Protein AF-A0A1H9HC37-F1 (afdb_monomer_lite)

Secondary structure (DSSP, 8-state):
--TT--BPPP---SSPPTTTTTTTTTT-TT--EEEEE--SB--TTTTTTTTTT-TT--EEEE---B--STTTTTTTTTT----SS-EEEE-TT--PPBSTTSB-TTSEEEEHHHHHHHHHHHTTTS--TTT-----

Foldseek 3Di:
DQCPDQEDDADPDQDFDACQQACVCPQNCNHQEDHAANHQAFEANPLHLNCQQNQNHAEYEHAHAHPPHHNRQPQSQHNHDQAQSHEYEYAPNHDFDEDRSGPDDNYHYHHPVVVVVCPVVVCPPDVVCPPDVPPD

pLDDT: mean 86.82, std 17.69, range [40.38, 98.62]

Radius of gyration: 14.33 Å; chains: 1; bounding box: 33×31×40 Å

Organism: NCBI:txid163

Sequence (136 aa):
GCSSLTTAPELPATILADNCYSAMFYNCTSLTKAPDLPALTLTSECYLCMFYNCNKLKYIKCLATDLSASKCTYNWMAYIPIDSDRIFVKSKNATWPRGWDGIPTNWLVISDDVAEGLSSWFNKLWNWDWLWPWNK

Structure (mmCIF, N/CA/C/O backbone):
data_AF-A0A1H9HC37-F1
#
_entry.id   AF-A0A1H9HC37-F1
#
loop_
_atom_site.group_PDB
_atom_site.id
_atom_site.type_symbol
_atom_site.label_atom_id
_atom_site.label_alt_id
_atom_site.label_comp_id
_atom_site.label_asym_id
_atom_site.label_entity_id
_atom_site.label_seq_id
_atom_site.pdbx_PDB_ins_code
_atom_site.Cartn_x
_atom_site.Cartn_y
_atom_site.Cartn_z
_atom_site.occupancy
_atom_site.B_iso_or_equiv
_atom_site.auth_seq_id
_atom_site.auth_comp_id
_atom_site.auth_asym_id
_atom_site.auth_atom_id
_atom_site.pdbx_PDB_model_num
ATOM 1 N N . GLY A 1 1 ? -14.700 6.817 -5.174 1.00 66.00 1 GLY A N 1
ATOM 2 C CA . GLY A 1 1 ? -14.174 5.919 -4.136 1.00 66.00 1 GLY A CA 1
ATOM 3 C C . GLY A 1 1 ? -15.276 5.055 -3.579 1.00 66.00 1 GLY A C 1
ATOM 4 O O . GLY A 1 1 ? -16.424 5.488 -3.567 1.00 66.00 1 GLY A O 1
ATOM 5 N N . CYS A 1 2 ? -14.932 3.847 -3.137 1.00 84.31 2 CYS A N 1
ATOM 6 C CA . CYS A 1 2 ? -15.862 2.869 -2.572 1.00 84.31 2 CYS A CA 1
ATOM 7 C C . CYS A 1 2 ? -15.986 3.085 -1.058 1.00 84.31 2 CYS A C 1
ATOM 9 O O . CYS A 1 2 ? -15.342 2.410 -0.259 1.00 84.31 2 CYS A O 1
ATOM 11 N N . SER A 1 3 ? -16.798 4.061 -0.653 1.00 85.06 3 SER A N 1
ATOM 12 C CA . SER A 1 3 ? -16.911 4.510 0.743 1.00 85.06 3 SER A CA 1
ATOM 13 C C . SER A 1 3 ? -17.483 3.473 1.715 1.00 85.06 3 SER A C 1
ATOM 15 O O . SER A 1 3 ? -17.387 3.685 2.918 1.00 85.06 3 SER A O 1
ATOM 17 N N . SER A 1 4 ? -18.043 2.361 1.235 1.00 90.06 4 SER A N 1
ATOM 18 C CA . SER A 1 4 ? -18.549 1.258 2.071 1.00 90.06 4 SER A CA 1
ATOM 19 C C . SER A 1 4 ? -17.629 0.034 2.110 1.00 90.06 4 SER A C 1
ATOM 21 O O . SER A 1 4 ? -17.875 -0.874 2.898 1.00 90.06 4 SER A O 1
ATOM 23 N N . LEU A 1 5 ? -16.585 -0.018 1.275 1.00 89.88 5 LEU A N 1
ATOM 24 C CA . LEU A 1 5 ? -15.682 -1.167 1.211 1.00 89.88 5 LEU A CA 1
ATOM 25 C C . LEU A 1 5 ? -14.747 -1.149 2.423 1.00 89.88 5 LEU A C 1
ATOM 27 O O . LEU A 1 5 ? -13.924 -0.247 2.542 1.00 89.88 5 LEU A O 1
ATOM 31 N N . THR A 1 6 ? -14.875 -2.126 3.317 1.00 87.88 6 THR A N 1
ATOM 32 C CA . THR A 1 6 ? -14.033 -2.248 4.521 1.00 87.88 6 THR A CA 1
ATOM 33 C C . THR A 1 6 ? -12.863 -3.209 4.330 1.00 87.88 6 THR A C 1
ATOM 35 O O . THR A 1 6 ? -11.796 -3.004 4.905 1.00 87.88 6 THR A O 1
ATOM 38 N N . THR A 1 7 ? -13.026 -4.224 3.481 1.00 80.69 7 THR A N 1
ATOM 39 C CA . THR A 1 7 ? -11.992 -5.200 3.111 1.00 80.69 7 THR A CA 1
ATOM 40 C C . THR A 1 7 ? -11.936 -5.320 1.595 1.00 80.69 7 THR A C 1
ATOM 42 O O . THR A 1 7 ? -12.972 -5.453 0.948 1.00 80.69 7 THR A O 1
ATOM 45 N N . ALA A 1 8 ? -10.736 -5.235 1.029 1.00 86.94 8 ALA A N 1
ATOM 46 C CA . ALA A 1 8 ? -10.532 -5.334 -0.409 1.00 86.94 8 ALA A CA 1
ATOM 47 C C . ALA A 1 8 ? -10.615 -6.788 -0.921 1.00 86.94 8 ALA A C 1
ATOM 49 O O . ALA A 1 8 ? -10.285 -7.711 -0.173 1.00 86.94 8 ALA A O 1
ATOM 50 N N . PRO A 1 9 ? -11.012 -6.997 -2.192 1.00 90.94 9 PRO A N 1
ATOM 51 C CA . PRO A 1 9 ? -10.862 -8.289 -2.863 1.00 90.94 9 PRO A CA 1
ATOM 52 C C . PRO A 1 9 ? -9.381 -8.631 -3.068 1.00 90.94 9 PRO A C 1
ATOM 54 O O . PRO A 1 9 ? -8.553 -7.730 -3.164 1.00 90.94 9 PRO A O 1
ATOM 57 N N . GLU A 1 10 ? -9.053 -9.917 -3.177 1.00 91.62 10 GLU A N 1
ATOM 58 C CA . GLU A 1 10 ? -7.680 -10.377 -3.425 1.00 91.62 10 GLU A CA 1
ATOM 59 C C . GLU A 1 10 ? -7.138 -9.913 -4.787 1.00 91.62 10 GLU A C 1
ATOM 61 O O . GLU A 1 10 ? -7.860 -9.916 -5.785 1.00 91.62 10 GLU A O 1
ATOM 66 N N . LEU A 1 11 ? -5.844 -9.567 -4.835 1.00 93.69 11 LEU A N 1
ATOM 67 C CA . LEU A 1 11 ? -5.117 -9.193 -6.055 1.00 93.69 11 LEU A CA 1
ATOM 68 C C . LEU A 1 11 ? -3.894 -10.109 -6.247 1.00 93.69 11 LEU A C 1
ATOM 70 O O . LEU A 1 11 ? -2.769 -9.719 -5.941 1.00 93.69 11 LEU A O 1
ATOM 74 N N . PRO A 1 12 ? -4.078 -11.338 -6.758 1.00 92.50 12 PRO A N 1
ATOM 75 C CA . PRO A 1 12 ? -3.028 -12.358 -6.764 1.00 92.50 12 PRO A CA 1
ATOM 76 C C . PRO A 1 12 ? -1.940 -12.146 -7.830 1.00 92.50 12 PRO A C 1
ATOM 78 O O . PRO A 1 12 ? -1.020 -12.955 -7.930 1.00 92.50 12 PRO A O 1
ATOM 81 N N . ALA A 1 13 ? -2.039 -11.106 -8.665 1.00 93.75 13 ALA A N 1
ATOM 82 C CA . ALA A 1 13 ? -1.115 -10.921 -9.780 1.00 93.75 13 ALA A CA 1
ATOM 83 C C . ALA A 1 13 ? 0.323 -10.688 -9.295 1.00 93.75 13 ALA A C 1
ATOM 85 O O . ALA A 1 13 ? 0.612 -9.735 -8.571 1.00 93.75 13 ALA A O 1
ATOM 86 N N . THR A 1 14 ? 1.233 -11.543 -9.753 1.00 96.38 14 THR A N 1
ATOM 87 C CA . THR A 1 14 ? 2.680 -11.432 -9.516 1.00 96.38 14 THR A CA 1
ATOM 88 C C . THR A 1 14 ? 3.416 -10.769 -10.678 1.00 96.38 14 THR A C 1
ATOM 90 O O . THR A 1 14 ? 4.528 -10.279 -10.496 1.00 96.38 14 THR A O 1
ATOM 93 N N . ILE A 1 15 ? 2.785 -10.729 -11.855 1.00 97.00 15 ILE A N 1
ATOM 94 C CA . ILE A 1 15 ? 3.249 -10.031 -13.055 1.00 97.00 15 ILE A CA 1
ATOM 95 C C . ILE A 1 15 ? 2.246 -8.917 -13.337 1.00 97.00 15 ILE A C 1
ATOM 97 O O . ILE A 1 15 ? 1.062 -9.187 -13.549 1.00 97.00 15 ILE A O 1
ATOM 101 N N . LEU A 1 16 ? 2.716 -7.673 -13.308 1.00 97.25 16 LEU A N 1
ATOM 102 C CA . LEU A 1 16 ? 1.883 -6.491 -13.501 1.00 97.25 16 LEU A CA 1
ATOM 103 C C . LEU A 1 16 ? 1.992 -5.988 -14.940 1.00 97.25 16 LEU A C 1
ATOM 105 O O . LEU A 1 16 ? 3.055 -6.048 -15.554 1.00 97.25 16 LEU A O 1
ATOM 109 N N . ALA A 1 17 ? 0.884 -5.472 -15.462 1.00 97.88 17 ALA A N 1
ATOM 110 C CA . ALA A 1 17 ? 0.890 -4.643 -16.660 1.00 97.88 17 ALA A CA 1
ATOM 111 C C . ALA A 1 17 ? 0.951 -3.168 -16.247 1.00 97.88 17 ALA A C 1
ATOM 113 O O . ALA A 1 17 ? 0.573 -2.814 -15.127 1.00 97.88 17 ALA A O 1
ATOM 114 N N . ASP A 1 18 ? 1.413 -2.298 -17.141 1.00 98.25 18 ASP A N 1
ATOM 115 C CA . ASP A 1 18 ? 1.365 -0.854 -16.903 1.00 98.25 18 ASP A CA 1
ATOM 116 C C . ASP A 1 18 ? -0.054 -0.423 -16.505 1.00 98.25 18 ASP A C 1
ATOM 118 O O . ASP A 1 18 ? -1.043 -0.884 -17.079 1.00 98.25 18 ASP A O 1
ATOM 122 N N . ASN A 1 19 ? -0.152 0.458 -15.507 1.00 97.56 19 ASN A N 1
ATOM 123 C CA . ASN A 1 19 ? -1.410 0.994 -14.974 1.00 97.56 19 ASN A CA 1
ATOM 124 C C . ASN A 1 19 ? -2.407 -0.023 -14.376 1.00 97.56 19 ASN A C 1
ATOM 126 O O . ASN A 1 19 ? -3.508 0.384 -14.003 1.00 97.56 19 ASN A O 1
ATOM 130 N N . CYS A 1 20 ? -2.075 -1.316 -14.249 1.00 96.00 20 CYS A N 1
ATOM 131 C CA . CYS A 1 20 ? -3.081 -2.362 -13.998 1.00 96.00 20 CYS A CA 1
ATOM 132 C C . CYS A 1 20 ? -3.921 -2.183 -12.720 1.00 96.00 20 CYS A C 1
ATOM 134 O O . CYS A 1 20 ? -5.077 -2.597 -12.694 1.00 96.00 20 CYS A O 1
ATOM 136 N N . TYR A 1 21 ? -3.374 -1.550 -11.681 1.00 97.62 21 TYR A N 1
ATOM 137 C CA . TYR A 1 21 ? -4.070 -1.267 -10.422 1.00 97.62 21 TYR A CA 1
ATOM 138 C C . TYR A 1 21 ? -4.064 0.228 -10.067 1.00 97.62 21 TYR A C 1
ATOM 140 O O . TYR A 1 21 ? -4.282 0.614 -8.913 1.00 97.62 21 TYR A O 1
ATOM 148 N N . SER A 1 22 ? -3.850 1.079 -11.073 1.00 98.00 22 SER A N 1
ATOM 149 C CA . SER A 1 22 ? -3.882 2.531 -10.933 1.00 98.00 22 SER A CA 1
ATOM 150 C C . SER A 1 22 ? -5.229 2.990 -10.367 1.00 98.00 22 SER A C 1
ATOM 152 O O . SER A 1 22 ? -6.295 2.602 -10.846 1.00 98.00 22 SER A O 1
ATOM 154 N N . ALA A 1 23 ? -5.175 3.790 -9.300 1.00 97.81 23 ALA A N 1
ATOM 155 C CA . ALA A 1 23 ? -6.308 4.374 -8.586 1.00 97.81 23 ALA A CA 1
ATOM 156 C C . ALA A 1 23 ? -7.378 3.369 -8.100 1.00 97.81 23 ALA A C 1
ATOM 158 O O . ALA A 1 23 ? -8.490 3.780 -7.763 1.00 97.81 23 ALA A O 1
ATOM 159 N N . MET A 1 24 ? -7.060 2.069 -8.015 1.00 97.12 24 MET A N 1
ATOM 160 C CA . MET A 1 24 ? -8.055 1.012 -7.784 1.00 97.12 24 MET A CA 1
ATOM 161 C C . MET A 1 24 ? -8.876 1.203 -6.497 1.00 97.12 24 MET A C 1
ATOM 163 O O . MET A 1 24 ? -10.077 0.938 -6.488 1.00 97.12 24 MET A O 1
ATOM 167 N N . PHE A 1 25 ? -8.257 1.717 -5.429 1.00 97.81 25 PHE A N 1
ATOM 168 C CA . PHE A 1 25 ? -8.914 2.025 -4.155 1.00 97.81 25 PHE A CA 1
ATOM 169 C C . PHE A 1 25 ? -8.967 3.530 -3.855 1.00 97.81 25 PHE A C 1
ATOM 171 O O . PHE A 1 25 ? -9.178 3.932 -2.712 1.00 97.81 25 PHE A O 1
ATOM 178 N N . TYR A 1 26 ? -8.860 4.386 -4.869 1.00 97.38 26 TYR A N 1
ATOM 179 C CA . TYR A 1 26 ? -8.902 5.839 -4.706 1.00 97.38 26 TYR A CA 1
ATOM 180 C C . TYR A 1 26 ? -10.160 6.305 -3.947 1.00 97.38 26 TYR A C 1
ATOM 182 O O . TYR A 1 26 ? -11.296 5.997 -4.332 1.00 97.38 26 TYR A O 1
ATOM 190 N N . ASN A 1 27 ? -9.979 7.085 -2.875 1.00 97.31 27 ASN A N 1
ATOM 191 C CA . ASN A 1 27 ? -11.039 7.571 -1.981 1.00 97.31 27 ASN A CA 1
ATOM 192 C C . ASN A 1 27 ? -11.874 6.454 -1.305 1.00 97.31 27 ASN A C 1
ATOM 194 O O . ASN A 1 27 ? -13.063 6.655 -1.034 1.00 97.31 27 ASN A O 1
ATOM 198 N N . CYS A 1 28 ? -11.316 5.268 -1.041 1.00 97.38 28 CYS A N 1
ATOM 199 C CA . CYS A 1 28 ? -11.995 4.236 -0.243 1.00 97.38 28 CYS A CA 1
ATOM 200 C C . CYS A 1 28 ? -11.837 4.515 1.263 1.00 97.38 28 CYS A C 1
ATOM 202 O O . CYS A 1 28 ? -11.061 3.877 1.967 1.00 97.38 28 CYS A O 1
ATOM 204 N N . THR A 1 29 ? -12.593 5.486 1.776 1.00 95.88 29 THR A N 1
ATOM 205 C CA . THR A 1 29 ? -12.463 6.011 3.152 1.00 95.88 29 THR A CA 1
ATOM 206 C C . THR A 1 29 ? -12.930 5.062 4.262 1.00 95.88 29 THR A C 1
ATOM 208 O O . THR A 1 29 ? -12.693 5.323 5.439 1.00 95.88 29 THR A O 1
ATOM 211 N N . SER A 1 30 ? -13.584 3.948 3.928 1.00 95.44 30 SER A N 1
ATOM 212 C CA . SER A 1 30 ? -13.906 2.900 4.909 1.00 95.44 30 SER A CA 1
ATOM 213 C C . SER A 1 30 ? -12.967 1.704 4.867 1.00 95.44 30 SER A C 1
ATOM 215 O O . SER A 1 30 ? -13.076 0.847 5.742 1.00 95.44 30 SER A O 1
ATOM 217 N N . LEU A 1 31 ? -12.039 1.653 3.906 1.00 95.38 31 LEU A N 1
ATOM 218 C CA . LEU A 1 31 ? -11.130 0.525 3.746 1.00 95.38 31 LEU A CA 1
ATOM 219 C C . LEU A 1 31 ? -10.161 0.494 4.922 1.00 95.38 31 LEU A C 1
ATOM 221 O O . LEU A 1 31 ? -9.423 1.452 5.134 1.00 95.38 31 LEU A O 1
ATOM 225 N N . THR A 1 32 ? -10.163 -0.598 5.685 1.00 93.88 32 THR A N 1
ATOM 226 C CA . THR A 1 32 ? -9.261 -0.777 6.833 1.00 93.88 32 THR A CA 1
ATOM 227 C C . THR A 1 32 ? -8.090 -1.694 6.514 1.00 93.88 32 THR A C 1
ATOM 229 O O . THR A 1 32 ? -7.034 -1.567 7.135 1.00 93.88 32 THR A O 1
ATOM 232 N N . LYS A 1 33 ? -8.242 -2.568 5.514 1.00 91.12 33 LYS A N 1
ATOM 233 C CA . LYS A 1 33 ? -7.225 -3.528 5.087 1.00 91.12 33 LYS A CA 1
ATOM 234 C C . LYS A 1 33 ? -7.129 -3.591 3.563 1.00 91.12 33 LYS A C 1
ATOM 236 O O . LYS A 1 33 ? -8.127 -3.844 2.888 1.00 91.12 33 LYS A O 1
ATOM 241 N N . ALA A 1 34 ? -5.923 -3.370 3.052 1.00 94.88 34 ALA A N 1
ATOM 242 C CA . ALA A 1 34 ? -5.588 -3.523 1.642 1.00 94.88 34 ALA A CA 1
ATOM 243 C C . ALA A 1 34 ? -5.492 -5.010 1.262 1.00 94.88 34 ALA A C 1
ATOM 245 O O . ALA A 1 34 ? -5.306 -5.852 2.148 1.00 94.88 34 ALA A O 1
ATOM 246 N N . PRO A 1 35 ? -5.586 -5.342 -0.035 1.00 94.19 35 PRO A N 1
ATOM 247 C CA . PRO A 1 35 ? -5.227 -6.677 -0.482 1.00 94.19 35 PRO A CA 1
ATOM 248 C C . PRO A 1 35 ? -3.721 -6.909 -0.331 1.00 94.19 35 PRO A C 1
ATOM 250 O O . PRO A 1 35 ? -2.935 -5.958 -0.333 1.00 94.19 35 PRO A O 1
ATOM 253 N N . ASP A 1 36 ? -3.325 -8.176 -0.229 1.00 94.38 36 ASP A N 1
ATOM 254 C CA . ASP A 1 36 ? -1.922 -8.560 -0.365 1.00 94.38 36 ASP A CA 1
ATOM 255 C C . ASP A 1 36 ? -1.458 -8.239 -1.796 1.00 94.38 36 ASP A C 1
ATOM 257 O O . ASP A 1 36 ? -2.149 -8.555 -2.765 1.00 94.38 36 ASP A O 1
ATOM 261 N N . LEU A 1 37 ? -0.289 -7.605 -1.922 1.00 97.56 37 LEU A N 1
ATOM 262 C CA . LEU A 1 37 ? 0.321 -7.228 -3.199 1.00 97.56 37 LEU A CA 1
ATOM 263 C C . LEU A 1 37 ? 1.607 -8.048 -3.408 1.00 97.56 37 LEU A C 1
ATOM 265 O O . LEU A 1 37 ? 2.663 -7.674 -2.882 1.00 97.56 37 LEU A O 1
ATOM 269 N N . PRO A 1 38 ? 1.539 -9.187 -4.127 1.00 96.88 38 PRO A N 1
ATOM 270 C CA . PRO A 1 38 ? 2.634 -10.155 -4.174 1.00 96.88 38 PRO A CA 1
ATOM 271 C C . PRO A 1 38 ? 3.690 -9.865 -5.253 1.00 96.88 38 PRO A C 1
ATOM 273 O O . PRO A 1 38 ? 4.742 -10.501 -5.249 1.00 96.88 38 PRO A O 1
ATOM 276 N N . ALA A 1 39 ? 3.434 -8.943 -6.186 1.00 97.94 39 ALA A N 1
ATOM 277 C CA . ALA A 1 39 ? 4.378 -8.606 -7.250 1.00 97.94 39 ALA A CA 1
ATOM 278 C C . ALA A 1 39 ? 5.711 -8.075 -6.694 1.00 97.94 39 ALA A C 1
ATOM 280 O O . ALA A 1 39 ? 5.728 -7.177 -5.853 1.00 97.94 39 ALA A O 1
ATOM 281 N N . LEU A 1 40 ? 6.827 -8.618 -7.193 1.00 97.88 40 LEU A N 1
ATOM 282 C CA . LEU A 1 40 ? 8.181 -8.244 -6.759 1.00 97.88 40 LEU A CA 1
ATOM 283 C C . LEU A 1 40 ? 8.764 -7.072 -7.561 1.00 97.88 40 LEU A C 1
ATOM 285 O O . LEU A 1 40 ? 9.546 -6.285 -7.025 1.00 97.88 40 LEU A O 1
ATOM 289 N N . THR A 1 41 ? 8.359 -6.946 -8.824 1.00 98.12 41 THR A N 1
ATOM 290 C CA . THR A 1 41 ? 8.797 -5.890 -9.740 1.00 98.12 41 THR A CA 1
ATOM 291 C C . THR A 1 41 ? 7.595 -5.075 -10.174 1.00 98.12 41 THR A C 1
ATOM 293 O O . THR A 1 41 ? 6.611 -5.631 -10.669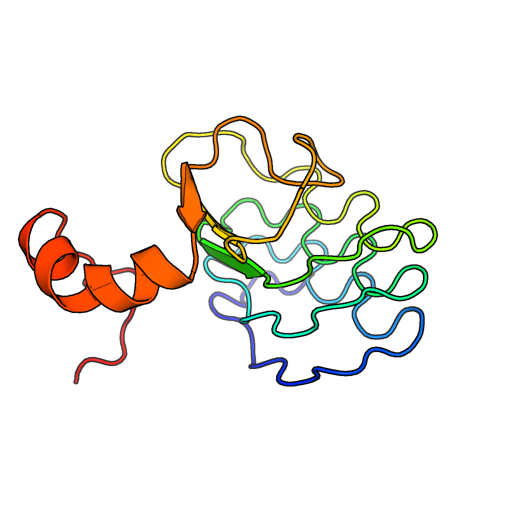 1.00 98.12 41 THR A O 1
ATOM 296 N N . LEU A 1 42 ? 7.673 -3.761 -9.977 1.00 98.38 42 LEU A N 1
ATOM 297 C CA . LEU A 1 42 ? 6.627 -2.843 -10.401 1.00 98.38 42 LEU A CA 1
ATOM 298 C C . LEU A 1 42 ? 6.856 -2.364 -11.830 1.00 98.38 42 LEU A C 1
ATOM 300 O O . LEU A 1 42 ? 7.990 -2.219 -12.283 1.00 98.38 42 LEU A O 1
ATOM 304 N N . THR A 1 43 ? 5.758 -2.094 -12.524 1.00 98.56 43 THR A N 1
ATOM 305 C CA . THR A 1 43 ? 5.754 -1.529 -13.875 1.00 98.56 43 THR A CA 1
ATOM 306 C C . THR A 1 43 ? 5.234 -0.093 -13.847 1.00 98.56 43 THR A C 1
ATOM 308 O O . THR A 1 43 ? 4.916 0.446 -12.780 1.00 98.56 43 THR A O 1
ATOM 311 N N . SER A 1 44 ? 5.205 0.579 -15.001 1.00 98.62 44 SER A N 1
ATOM 312 C CA . SER A 1 44 ? 4.884 2.004 -15.043 1.00 98.62 44 SER A CA 1
ATOM 313 C C . SER A 1 44 ? 3.480 2.247 -14.496 1.00 98.62 44 SER A C 1
ATOM 315 O O . SER A 1 44 ? 2.508 1.641 -14.951 1.00 98.62 44 SER A O 1
ATOM 317 N N . GLU A 1 45 ? 3.382 3.145 -13.512 1.00 98.62 45 GLU A N 1
ATOM 318 C CA . GLU A 1 45 ? 2.113 3.596 -12.921 1.00 98.62 45 GLU A CA 1
ATOM 319 C C . GLU A 1 45 ? 1.213 2.462 -12.371 1.00 98.62 45 GLU A C 1
ATOM 321 O O . GLU A 1 45 ? 0.030 2.679 -12.105 1.00 98.62 45 GLU A O 1
ATOM 326 N N . CYS A 1 46 ? 1.744 1.250 -12.153 1.00 98.38 46 CYS A N 1
ATOM 327 C CA . CYS A 1 46 ? 0.925 0.076 -11.830 1.00 98.38 46 CYS A CA 1
ATOM 328 C C . CYS A 1 46 ? 0.142 0.214 -10.515 1.00 98.38 46 CYS A C 1
ATOM 330 O O . CYS A 1 46 ? -0.967 -0.304 -10.427 1.00 98.38 46 CYS A O 1
ATOM 332 N N . TYR A 1 47 ? 0.675 0.946 -9.531 1.00 98.50 47 TYR A N 1
ATOM 333 C CA . TYR A 1 47 ? 0.020 1.285 -8.261 1.00 98.50 47 TYR A CA 1
ATOM 334 C C . TYR A 1 47 ? -0.176 2.800 -8.075 1.00 98.50 47 TYR A C 1
ATOM 336 O O . TYR A 1 47 ? -0.362 3.271 -6.949 1.00 98.50 47 TYR A O 1
ATOM 344 N N . LEU A 1 48 ? -0.158 3.584 -9.160 1.00 98.50 48 LEU A N 1
ATOM 345 C CA . LEU A 1 48 ? -0.375 5.035 -9.134 1.00 98.50 48 LEU A CA 1
ATOM 346 C C . LEU A 1 48 ? -1.646 5.380 -8.339 1.00 98.50 48 LEU A C 1
ATOM 348 O O . LEU A 1 48 ? -2.720 4.873 -8.646 1.00 98.50 48 LEU A O 1
ATOM 352 N N . CYS A 1 49 ? -1.546 6.243 -7.322 1.00 98.38 49 CYS A N 1
ATOM 353 C CA . CYS A 1 49 ? -2.679 6.698 -6.501 1.00 98.38 49 CYS A CA 1
ATOM 354 C C . CYS A 1 49 ? -3.563 5.579 -5.901 1.00 98.38 49 CYS A C 1
ATOM 356 O O . CYS A 1 49 ? -4.705 5.849 -5.520 1.00 98.38 49 CYS A O 1
ATOM 358 N N . MET A 1 50 ? -3.073 4.335 -5.813 1.00 98.06 50 MET A N 1
ATOM 359 C CA . MET A 1 50 ? -3.905 3.158 -5.540 1.00 98.06 50 MET A CA 1
ATOM 360 C C . MET A 1 50 ? -4.740 3.284 -4.260 1.00 98.06 50 MET A C 1
ATOM 362 O O . MET A 1 50 ? -5.930 2.992 -4.304 1.00 98.06 50 MET A O 1
ATOM 366 N N . PHE A 1 51 ? -4.160 3.765 -3.156 1.00 98.06 51 PHE A N 1
ATOM 367 C CA . PHE A 1 51 ? -4.822 3.958 -1.857 1.00 98.06 51 PHE A CA 1
ATOM 368 C C . PHE A 1 51 ? -4.966 5.433 -1.463 1.00 98.06 51 PHE A C 1
ATOM 370 O O . PHE A 1 51 ? -5.129 5.761 -0.284 1.00 98.06 51 PHE A O 1
ATOM 377 N N . TYR A 1 52 ? -4.931 6.343 -2.435 1.00 97.69 52 TYR A N 1
ATOM 378 C CA . TYR A 1 52 ? -5.064 7.772 -2.179 1.00 97.69 52 TYR A CA 1
ATOM 379 C C . TYR A 1 52 ? -6.325 8.070 -1.351 1.00 97.69 52 TYR A C 1
ATOM 381 O O . TYR A 1 52 ? -7.430 7.640 -1.704 1.00 97.69 52 TYR A O 1
ATOM 389 N N . ASN A 1 53 ? -6.159 8.816 -0.253 1.00 97.06 53 ASN A N 1
ATOM 390 C CA . ASN A 1 53 ? -7.224 9.207 0.677 1.00 97.06 53 ASN A CA 1
ATOM 391 C C . ASN A 1 53 ? -8.029 8.014 1.251 1.00 97.06 53 ASN A C 1
ATOM 393 O O . ASN A 1 53 ? -9.223 8.117 1.547 1.00 97.06 53 ASN A O 1
ATOM 397 N N . CYS A 1 54 ? -7.378 6.863 1.447 1.00 96.88 54 CYS A N 1
ATOM 398 C CA . CYS A 1 54 ? -7.916 5.752 2.238 1.00 96.88 54 CYS A CA 1
ATOM 399 C C . CYS A 1 54 ? -7.649 5.980 3.735 1.00 96.88 54 CYS A C 1
ATOM 401 O O . CYS A 1 54 ? -6.832 5.307 4.360 1.00 96.88 54 CYS A O 1
ATOM 403 N N . ASN A 1 55 ? -8.317 6.968 4.328 1.00 94.56 55 ASN A N 1
ATOM 404 C CA . ASN A 1 55 ? -7.997 7.466 5.672 1.00 94.56 55 ASN A CA 1
ATOM 405 C C . ASN A 1 55 ? -8.120 6.433 6.819 1.00 94.56 55 ASN A C 1
ATOM 407 O O . ASN A 1 55 ? -7.423 6.545 7.831 1.00 94.56 55 ASN A O 1
ATOM 411 N N . LYS A 1 56 ? -8.950 5.395 6.673 1.00 94.94 56 LYS A N 1
ATOM 412 C CA . LYS A 1 56 ? -9.088 4.309 7.659 1.00 94.94 56 LYS A CA 1
ATOM 413 C C . LYS A 1 56 ? -8.164 3.111 7.416 1.00 94.94 56 LYS A C 1
ATOM 415 O O . LYS A 1 56 ? -8.207 2.179 8.212 1.00 94.94 56 LYS A O 1
ATOM 420 N N . LEU A 1 57 ? -7.316 3.138 6.386 1.00 95.06 57 LEU A N 1
ATOM 421 C CA . LEU A 1 57 ? -6.465 2.007 6.009 1.00 95.06 57 LEU A CA 1
ATOM 422 C C . LEU A 1 57 ? -5.354 1.775 7.034 1.00 95.06 57 LEU A C 1
ATOM 424 O O . LEU A 1 57 ? -4.467 2.613 7.167 1.00 95.06 57 LEU A O 1
ATOM 428 N N . LYS A 1 58 ? -5.392 0.652 7.755 1.00 93.44 58 LYS A N 1
ATOM 429 C CA . LYS A 1 58 ? -4.450 0.337 8.845 1.00 93.44 58 LYS A CA 1
ATOM 430 C C . LYS A 1 58 ? -3.431 -0.739 8.501 1.00 93.44 58 LYS A C 1
ATOM 432 O O . LYS A 1 58 ? -2.415 -0.837 9.181 1.00 93.44 58 LYS A O 1
ATOM 437 N N . TYR A 1 59 ? -3.705 -1.556 7.488 1.00 93.25 59 TYR A N 1
ATOM 438 C CA . TYR A 1 59 ? -2.854 -2.682 7.124 1.00 93.25 59 TYR A CA 1
ATOM 439 C C . TYR A 1 59 ? -2.633 -2.747 5.617 1.00 93.25 59 TYR A C 1
ATOM 441 O O . TYR A 1 59 ? -3.599 -2.766 4.846 1.00 93.25 59 TYR A O 1
ATOM 449 N N . ILE A 1 60 ? -1.362 -2.835 5.224 1.00 95.12 60 ILE A N 1
ATOM 450 C CA . ILE A 1 60 ? -0.920 -3.125 3.858 1.00 95.12 60 ILE A CA 1
ATOM 451 C C . ILE A 1 60 ?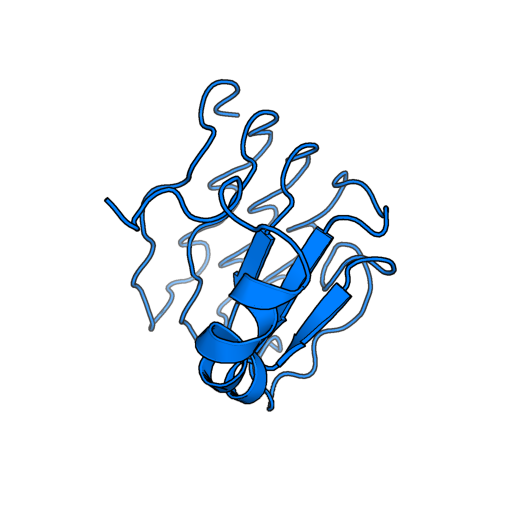 0.202 -4.158 3.918 1.00 95.12 60 ILE A C 1
ATOM 453 O O . ILE A 1 60 ? 1.110 -4.046 4.743 1.00 95.12 60 ILE A O 1
ATOM 457 N N . LYS A 1 61 ? 0.170 -5.125 3.002 1.00 95.12 61 LYS A N 1
ATOM 458 C CA . LYS A 1 61 ? 1.289 -6.023 2.727 1.00 95.12 61 LYS A CA 1
ATOM 459 C C . LYS A 1 61 ? 1.677 -5.903 1.260 1.00 95.12 61 LYS A C 1
ATOM 461 O O . LYS A 1 61 ? 0.872 -6.202 0.382 1.00 95.12 61 LYS A O 1
ATOM 466 N N . CYS A 1 62 ? 2.905 -5.464 1.002 1.00 97.19 62 CYS A N 1
ATOM 467 C CA . CYS A 1 62 ? 3.430 -5.297 -0.348 1.00 97.19 62 CYS A CA 1
ATOM 468 C C . CYS A 1 62 ? 4.856 -5.836 -0.437 1.00 97.19 62 CYS A C 1
ATOM 470 O O . CYS A 1 62 ? 5.751 -5.386 0.279 1.00 97.19 62 CYS A O 1
ATOM 472 N N . LEU A 1 63 ? 5.066 -6.815 -1.315 1.00 97.12 63 LEU A N 1
ATOM 473 C CA . LEU A 1 63 ? 6.334 -7.541 -1.413 1.00 97.12 63 LEU A CA 1
ATOM 474 C C . LEU A 1 63 ? 7.289 -6.970 -2.467 1.00 97.12 63 LEU A C 1
ATOM 476 O O . LEU A 1 63 ? 8.393 -7.487 -2.609 1.00 97.12 63 LEU A O 1
ATOM 480 N N . ALA A 1 64 ? 6.904 -5.893 -3.157 1.00 98.06 64 ALA A N 1
ATOM 481 C CA . ALA A 1 64 ? 7.718 -5.293 -4.205 1.00 98.06 64 ALA A CA 1
ATOM 482 C C . ALA A 1 64 ? 9.102 -4.875 -3.694 1.00 98.06 64 ALA A C 1
ATOM 484 O O . ALA A 1 64 ? 9.226 -4.170 -2.686 1.00 98.06 64 ALA A O 1
ATOM 485 N N . THR A 1 65 ? 10.134 -5.306 -4.415 1.00 97.88 65 THR A N 1
ATOM 486 C CA . THR A 1 65 ? 11.544 -4.998 -4.158 1.00 97.88 65 THR A CA 1
ATOM 487 C C . THR A 1 65 ? 12.126 -4.066 -5.214 1.00 97.88 65 THR A C 1
ATOM 489 O O . THR A 1 65 ? 13.043 -3.313 -4.901 1.00 97.88 65 THR A O 1
ATOM 492 N N . ASP A 1 66 ? 11.592 -4.091 -6.438 1.00 97.94 66 ASP A N 1
ATOM 493 C CA . ASP A 1 66 ? 11.979 -3.187 -7.520 1.00 97.94 66 ASP A CA 1
ATOM 494 C C . ASP A 1 66 ? 10.875 -2.154 -7.783 1.00 97.94 66 ASP A C 1
ATOM 496 O O . ASP A 1 66 ? 9.787 -2.482 -8.262 1.00 97.94 66 ASP A O 1
ATOM 500 N N . LEU A 1 67 ? 11.184 -0.900 -7.442 1.00 97.25 67 LEU A N 1
ATOM 501 C CA . LEU A 1 67 ? 10.335 0.280 -7.616 1.00 97.25 67 LEU A CA 1
ATOM 502 C C . LEU A 1 67 ? 10.934 1.265 -8.637 1.00 97.25 67 LEU A C 1
ATOM 504 O O . LEU A 1 67 ? 10.608 2.451 -8.628 1.00 97.25 67 LEU A O 1
ATOM 508 N N . SER A 1 68 ? 11.859 0.809 -9.487 1.00 97.06 68 SER A N 1
ATOM 509 C CA . SER A 1 68 ? 12.574 1.676 -10.435 1.00 97.06 68 SER A CA 1
ATOM 510 C C . SER A 1 68 ? 11.690 2.210 -11.567 1.00 97.06 68 SER A C 1
ATOM 512 O O . SER A 1 68 ? 12.040 3.200 -12.212 1.00 97.06 68 SER A O 1
ATOM 514 N N . ALA A 1 69 ? 10.535 1.582 -11.802 1.00 97.94 69 ALA A N 1
ATOM 515 C CA . ALA A 1 69 ? 9.603 1.987 -12.840 1.00 97.94 69 ALA A CA 1
ATOM 516 C C . ALA A 1 69 ? 8.987 3.372 -12.575 1.00 97.94 69 ALA A C 1
ATOM 518 O O . ALA A 1 69 ? 8.663 3.747 -11.444 1.00 97.94 69 ALA A O 1
ATOM 519 N N . SER A 1 70 ? 8.781 4.122 -13.661 1.00 98.12 70 SER A N 1
ATOM 520 C CA . SER A 1 70 ? 8.235 5.480 -13.627 1.00 98.12 70 SER A CA 1
ATOM 521 C C . SER A 1 70 ? 6.911 5.531 -12.867 1.00 98.12 70 SER A C 1
ATOM 523 O O . SER A 1 70 ? 5.953 4.835 -13.213 1.00 98.12 70 SER A O 1
ATOM 525 N N . LYS A 1 71 ? 6.868 6.372 -11.824 1.00 98.00 71 LYS A N 1
ATOM 526 C CA . LYS A 1 71 ? 5.669 6.671 -11.024 1.00 98.00 71 LYS A CA 1
ATOM 527 C C . LYS A 1 71 ? 4.907 5.431 -10.539 1.00 98.00 71 LYS A C 1
ATOM 529 O O . LYS A 1 71 ? 3.706 5.521 -10.285 1.00 98.00 71 LYS A O 1
ATOM 534 N N . CYS A 1 72 ? 5.578 4.287 -10.390 1.00 98.06 72 CYS A N 1
ATOM 535 C CA . CYS A 1 72 ? 4.922 3.018 -10.081 1.00 98.06 72 CYS A CA 1
ATOM 536 C C . CYS A 1 72 ? 4.078 3.072 -8.798 1.00 98.06 72 CYS A C 1
ATOM 538 O O . CYS A 1 72 ? 3.052 2.404 -8.723 1.00 98.06 72 CYS A O 1
ATOM 540 N N . THR A 1 73 ? 4.455 3.924 -7.842 1.00 98.31 73 THR A N 1
ATOM 541 C CA . THR A 1 73 ? 3.751 4.162 -6.572 1.00 98.31 73 THR A CA 1
ATOM 542 C C . THR A 1 73 ? 3.478 5.647 -6.311 1.00 98.31 73 THR A C 1
ATOM 544 O O . THR A 1 73 ? 3.264 6.053 -5.169 1.00 98.31 73 THR A O 1
ATOM 547 N N . TYR A 1 74 ? 3.475 6.494 -7.345 1.00 98.38 74 TYR A N 1
ATOM 548 C CA . TYR A 1 74 ? 3.284 7.937 -7.160 1.00 98.38 74 TYR A CA 1
ATOM 549 C C . TYR A 1 74 ? 1.940 8.237 -6.476 1.00 98.38 74 TYR A C 1
ATOM 551 O O . TYR A 1 74 ? 0.887 7.759 -6.903 1.00 98.38 74 TYR A O 1
ATOM 559 N N . ASN A 1 75 ? 1.981 8.997 -5.381 1.00 97.81 75 ASN A N 1
ATOM 560 C CA . ASN A 1 75 ? 0.875 9.323 -4.483 1.00 97.81 75 ASN A CA 1
ATOM 561 C C . ASN A 1 75 ? 0.032 8.123 -4.019 1.00 97.81 75 ASN A C 1
ATOM 563 O O . ASN A 1 75 ? -1.117 8.304 -3.602 1.00 97.81 75 ASN A O 1
ATOM 567 N N . TRP A 1 76 ? 0.562 6.898 -4.073 1.00 97.88 76 TRP A N 1
ATOM 568 C CA . TRP A 1 76 ? -0.237 5.702 -3.812 1.00 97.88 76 TRP A CA 1
ATOM 569 C C . TRP A 1 76 ? -0.806 5.662 -2.389 1.00 97.88 76 TRP A C 1
ATOM 571 O O . TRP A 1 76 ? -1.882 5.106 -2.199 1.00 97.88 76 TRP A O 1
ATOM 581 N N . MET A 1 77 ? -0.149 6.307 -1.418 1.00 96.31 77 MET A N 1
ATOM 582 C CA . MET A 1 77 ? -0.594 6.422 -0.023 1.00 96.31 77 MET A CA 1
ATOM 583 C C . MET A 1 77 ? -0.777 7.877 0.440 1.00 96.31 77 MET A C 1
ATOM 585 O O . MET A 1 77 ? -0.769 8.166 1.640 1.00 96.31 77 MET A O 1
ATOM 589 N N . ALA A 1 78 ? -0.942 8.823 -0.488 1.00 96.44 78 ALA A N 1
ATOM 590 C CA . ALA A 1 78 ? -1.184 10.217 -0.126 1.00 96.44 78 ALA A CA 1
ATOM 591 C C . ALA A 1 78 ? -2.512 10.375 0.639 1.00 96.44 78 ALA A C 1
ATOM 593 O O . ALA A 1 78 ? -3.497 9.686 0.363 1.00 96.44 78 ALA A O 1
ATOM 594 N N . TYR A 1 79 ? -2.542 11.307 1.597 1.00 95.44 79 TYR A N 1
ATOM 595 C CA . TYR A 1 79 ? -3.707 11.598 2.453 1.00 95.44 79 TYR A CA 1
ATOM 596 C C . TYR A 1 79 ? -4.192 10.427 3.323 1.00 95.44 79 TYR A C 1
ATOM 598 O O . TYR A 1 79 ? -5.323 10.431 3.814 1.00 95.44 79 TYR A O 1
ATOM 606 N N . ILE A 1 80 ? -3.333 9.437 3.563 1.00 94.31 80 ILE A N 1
ATOM 607 C CA . ILE A 1 80 ? -3.527 8.460 4.633 1.00 94.31 80 ILE A CA 1
ATOM 608 C C . ILE A 1 80 ? -2.866 9.000 5.916 1.00 94.31 80 ILE A C 1
ATOM 610 O O . ILE A 1 80 ? -1.769 9.562 5.833 1.00 94.31 80 ILE A O 1
ATOM 614 N N . PRO A 1 81 ? -3.495 8.869 7.101 1.00 93.19 81 PRO A N 1
ATOM 615 C CA . PRO A 1 81 ? -2.897 9.319 8.351 1.00 93.19 81 PRO A CA 1
ATOM 616 C C . PRO A 1 81 ? -1.533 8.681 8.642 1.00 93.19 81 PRO A C 1
ATOM 618 O O . PRO A 1 81 ? -1.252 7.530 8.298 1.00 93.19 81 PRO A O 1
ATOM 621 N N . ILE A 1 82 ? -0.692 9.477 9.298 1.00 88.06 82 ILE A N 1
ATOM 622 C CA . ILE A 1 82 ? 0.674 9.140 9.708 1.00 88.06 82 ILE A CA 1
ATOM 623 C C . ILE A 1 82 ? 0.746 8.918 11.226 1.00 88.06 82 ILE A C 1
ATOM 625 O O . ILE A 1 82 ? 1.629 9.434 11.902 1.00 88.06 82 ILE A O 1
ATOM 629 N N . ASP A 1 83 ? -0.221 8.210 11.787 1.00 87.38 83 ASP A N 1
ATOM 630 C CA . ASP A 1 83 ? -0.250 7.764 13.183 1.00 87.38 83 ASP A CA 1
ATOM 631 C C . ASP A 1 83 ? 0.406 6.371 13.324 1.00 87.38 83 ASP A C 1
ATOM 633 O O . ASP A 1 83 ? 0.776 5.728 12.339 1.00 87.38 83 ASP A O 1
ATOM 637 N N . SER A 1 84 ? 0.646 5.947 14.568 1.00 82.06 84 SER A N 1
ATOM 638 C CA . SER A 1 84 ? 1.443 4.756 14.898 1.00 82.06 84 SER A CA 1
ATOM 639 C C . SER A 1 84 ? 0.642 3.454 15.003 1.00 82.06 84 SER A C 1
ATOM 641 O O . SER A 1 84 ? 1.227 2.400 15.243 1.00 82.06 84 SER A O 1
ATOM 643 N N . ASP A 1 85 ? -0.679 3.486 14.815 1.00 87.19 85 ASP A N 1
ATOM 644 C CA . ASP A 1 85 ? -1.559 2.313 14.918 1.00 87.19 85 ASP A CA 1
ATOM 645 C C . ASP A 1 85 ? -1.708 1.547 13.587 1.00 87.19 85 ASP A C 1
ATOM 647 O O . ASP A 1 85 ? -2.683 0.818 13.379 1.00 87.19 85 ASP A O 1
ATOM 651 N N . ARG A 1 86 ? -0.739 1.714 12.677 1.00 90.25 86 ARG A N 1
ATOM 652 C CA . ARG A 1 86 ? -0.771 1.190 11.306 1.00 90.25 86 ARG A CA 1
ATOM 653 C C . ARG A 1 86 ? 0.463 0.378 10.978 1.00 90.25 86 ARG A C 1
ATOM 655 O O . ARG A 1 86 ? 1.563 0.662 11.452 1.00 90.25 86 ARG A O 1
ATOM 662 N N . ILE A 1 87 ? 0.260 -0.628 10.138 1.00 92.75 87 ILE A N 1
ATOM 663 C CA . ILE A 1 87 ? 1.245 -1.656 9.832 1.00 92.75 87 ILE A CA 1
ATOM 664 C C . ILE A 1 87 ? 1.450 -1.736 8.326 1.00 92.75 87 ILE A C 1
ATOM 666 O O . ILE A 1 87 ? 0.504 -1.881 7.549 1.00 92.75 87 ILE A O 1
ATOM 670 N N . PHE A 1 88 ? 2.719 -1.706 7.936 1.00 95.06 88 PHE A N 1
ATOM 671 C CA . PHE A 1 88 ? 3.175 -2.044 6.602 1.00 95.06 88 PHE A CA 1
ATOM 672 C C . PHE A 1 88 ? 4.048 -3.295 6.672 1.00 95.06 88 PHE A C 1
ATOM 674 O O . PHE A 1 88 ? 5.109 -3.282 7.298 1.00 95.06 88 PHE A O 1
ATOM 681 N N . VAL A 1 89 ? 3.632 -4.372 6.015 1.00 95.19 89 VAL A N 1
ATOM 682 C CA . VAL A 1 89 ? 4.469 -5.561 5.832 1.00 95.19 89 VAL A CA 1
ATOM 683 C C . VAL A 1 89 ? 5.173 -5.453 4.484 1.00 95.19 89 VAL A C 1
ATOM 685 O O . VAL A 1 89 ? 4.516 -5.297 3.453 1.00 95.19 89 VAL A O 1
ATOM 688 N N . LYS A 1 90 ? 6.503 -5.543 4.488 1.00 95.56 90 LYS A N 1
ATOM 689 C CA . LYS A 1 90 ? 7.331 -5.514 3.277 1.00 95.56 90 LYS A CA 1
ATOM 690 C C . LYS A 1 90 ? 8.209 -6.750 3.177 1.00 95.56 90 LYS A C 1
ATOM 692 O O . LYS A 1 90 ? 8.535 -7.348 4.198 1.00 95.56 90 LYS A O 1
ATOM 697 N N . SER A 1 91 ? 8.688 -7.056 1.974 1.00 95.31 91 SER A N 1
ATOM 698 C CA . SER A 1 91 ? 9.738 -8.065 1.841 1.00 95.31 91 SER A CA 1
ATOM 699 C C . SER A 1 91 ? 11.005 -7.660 2.607 1.00 95.31 91 SER A C 1
ATOM 701 O O . SER A 1 91 ? 11.386 -6.476 2.625 1.00 95.31 91 SER A O 1
ATOM 703 N N . LYS A 1 92 ? 11.703 -8.633 3.204 1.00 93.69 92 LYS A N 1
ATOM 704 C CA . LYS A 1 92 ? 13.008 -8.422 3.853 1.00 93.69 92 LYS A CA 1
ATOM 705 C C . LYS A 1 92 ? 14.009 -7.713 2.941 1.00 93.69 92 LYS A C 1
ATOM 707 O O . LYS A 1 92 ? 14.756 -6.850 3.393 1.00 93.69 92 LYS A O 1
ATOM 712 N N . ASN A 1 93 ? 13.935 -8.003 1.641 1.00 93.19 93 ASN A N 1
ATOM 713 C CA . ASN A 1 93 ? 14.823 -7.461 0.617 1.00 93.19 93 ASN A CA 1
ATOM 714 C C . ASN A 1 93 ? 14.354 -6.106 0.058 1.00 93.19 93 ASN A C 1
ATOM 716 O O . ASN A 1 93 ? 15.055 -5.505 -0.750 1.00 93.19 93 ASN A O 1
ATOM 720 N N . ALA A 1 94 ? 13.171 -5.620 0.443 1.00 94.69 94 ALA A N 1
ATOM 721 C CA . ALA A 1 94 ? 12.602 -4.414 -0.142 1.00 94.69 94 ALA A CA 1
ATOM 722 C C . ALA A 1 94 ? 13.187 -3.135 0.477 1.00 94.69 94 ALA A C 1
ATOM 724 O O . ALA A 1 94 ? 13.235 -2.993 1.705 1.00 94.69 94 ALA A O 1
ATOM 725 N N . THR A 1 95 ? 13.544 -2.169 -0.371 1.00 93.31 95 THR A N 1
ATOM 726 C CA . THR A 1 95 ? 14.105 -0.861 0.008 1.00 93.31 95 THR A CA 1
ATOM 727 C C . THR A 1 95 ? 13.112 0.268 -0.266 1.00 93.31 95 THR A C 1
ATOM 729 O O . THR A 1 95 ? 13.362 1.165 -1.069 1.00 93.31 95 THR A O 1
ATOM 732 N N . TRP A 1 96 ? 11.951 0.210 0.385 1.00 96.06 96 TRP A N 1
ATOM 733 C CA . TRP A 1 96 ? 10.921 1.237 0.241 1.00 96.06 96 TRP A CA 1
ATOM 734 C C . TRP A 1 96 ? 11.373 2.583 0.828 1.00 96.06 96 TRP A C 1
ATOM 736 O O . TRP A 1 96 ? 11.807 2.617 1.987 1.00 96.06 96 TRP A O 1
ATOM 746 N N . PRO A 1 97 ? 11.228 3.702 0.093 1.00 94.69 97 PRO A N 1
ATOM 747 C CA . PRO A 1 97 ? 11.435 5.024 0.666 1.00 94.69 97 PRO A CA 1
ATOM 748 C C . PRO A 1 97 ? 10.334 5.344 1.687 1.00 94.69 97 PRO A C 1
ATOM 750 O O . PRO A 1 97 ? 9.264 4.729 1.702 1.00 94.69 97 PRO A O 1
ATOM 753 N N . ARG A 1 98 ? 10.578 6.335 2.547 1.00 94.12 98 ARG A N 1
ATOM 754 C CA . ARG A 1 98 ? 9.522 6.927 3.379 1.00 94.12 98 ARG A CA 1
ATOM 755 C C . ARG A 1 98 ? 8.801 8.037 2.617 1.00 94.12 98 ARG A C 1
ATOM 757 O O . ARG A 1 98 ? 9.405 8.701 1.783 1.00 94.12 98 ARG A O 1
ATOM 764 N N . GLY A 1 99 ? 7.531 8.260 2.942 1.00 94.56 99 GLY A N 1
ATOM 765 C CA . GLY A 1 99 ? 6.694 9.300 2.337 1.00 94.56 99 GLY A CA 1
ATOM 766 C C . GLY A 1 99 ? 5.476 8.733 1.611 1.00 94.56 99 GLY A C 1
ATOM 767 O O . GLY A 1 99 ? 5.201 7.540 1.687 1.00 94.56 99 GLY A O 1
ATOM 768 N N . TRP A 1 100 ? 4.730 9.599 0.924 1.00 93.31 100 TRP A N 1
ATOM 769 C CA . TRP A 1 100 ? 3.453 9.239 0.287 1.00 93.31 100 TRP A CA 1
ATOM 770 C C . TRP A 1 100 ? 3.590 8.369 -0.963 1.00 93.31 100 TRP A C 1
ATOM 772 O O . TRP A 1 100 ? 2.658 7.631 -1.274 1.00 93.31 100 TRP A O 1
ATOM 782 N N . ASP A 1 101 ? 4.743 8.430 -1.633 1.00 96.44 101 ASP A N 1
ATOM 783 C CA . ASP A 1 101 ? 5.111 7.545 -2.748 1.00 96.44 101 ASP A CA 1
ATOM 784 C C . ASP A 1 101 ? 5.718 6.221 -2.252 1.00 96.44 101 ASP A C 1
ATOM 786 O O . ASP A 1 101 ? 5.931 5.289 -3.023 1.00 96.44 101 ASP A O 1
ATOM 790 N N . GLY A 1 102 ? 6.018 6.140 -0.955 1.00 95.88 102 GLY A N 1
ATOM 791 C CA . GLY A 1 102 ? 6.618 4.989 -0.301 1.00 95.88 102 GLY A CA 1
ATOM 792 C C . GLY A 1 102 ? 5.792 4.552 0.904 1.00 95.88 102 GLY A C 1
ATOM 793 O O . GLY A 1 102 ? 4.573 4.450 0.818 1.00 95.88 102 GLY A O 1
ATOM 794 N N . ILE A 1 103 ? 6.443 4.309 2.040 1.00 95.62 103 ILE A N 1
ATOM 795 C CA . ILE A 1 103 ? 5.757 3.985 3.297 1.00 95.62 103 ILE A CA 1
ATOM 796 C C . ILE A 1 103 ? 5.604 5.265 4.134 1.00 95.62 103 ILE A C 1
ATOM 798 O O . ILE A 1 103 ? 6.616 5.921 4.417 1.00 95.62 103 ILE A O 1
ATOM 802 N N . PRO A 1 104 ? 4.402 5.620 4.621 1.00 93.12 104 PRO A N 1
ATOM 803 C CA . PRO A 1 104 ? 4.252 6.778 5.491 1.00 93.12 104 PRO A CA 1
ATOM 804 C C . PRO A 1 104 ? 5.107 6.671 6.767 1.00 93.12 104 PRO A C 1
ATOM 806 O O . PRO A 1 104 ? 5.346 5.588 7.306 1.00 93.12 104 PRO A O 1
ATOM 809 N N . THR A 1 105 ? 5.616 7.811 7.240 1.00 90.31 105 THR A N 1
ATOM 810 C CA . THR A 1 105 ? 6.762 7.875 8.168 1.00 90.31 105 THR A CA 1
ATOM 811 C C . THR A 1 105 ? 6.539 7.170 9.509 1.00 90.31 105 THR A C 1
ATOM 813 O O . THR A 1 105 ? 7.466 6.548 10.017 1.00 90.31 105 THR A O 1
ATOM 816 N N . ASN A 1 106 ? 5.322 7.211 10.052 1.00 91.12 106 ASN A N 1
ATOM 817 C CA . ASN A 1 106 ? 5.013 6.681 11.387 1.00 91.12 106 ASN A CA 1
ATOM 818 C C . ASN A 1 106 ? 4.341 5.302 11.374 1.00 91.12 106 ASN A C 1
ATOM 820 O O . ASN A 1 106 ? 3.954 4.802 12.425 1.00 91.12 106 ASN A O 1
ATOM 824 N N . TRP A 1 107 ? 4.221 4.672 10.205 1.00 93.69 107 TRP A N 1
ATOM 825 C CA . TRP A 1 107 ? 3.729 3.303 10.123 1.00 93.69 107 TRP A CA 1
ATOM 826 C C . TRP A 1 107 ? 4.792 2.332 10.633 1.00 93.69 107 TRP A C 1
ATOM 828 O O . TRP A 1 107 ? 5.967 2.416 10.243 1.00 93.69 107 TRP A O 1
ATOM 838 N N . LEU A 1 108 ? 4.363 1.375 11.459 1.00 92.81 108 LEU A N 1
ATOM 839 C CA . LEU A 1 108 ? 5.189 0.251 11.875 1.00 92.81 108 LEU A CA 1
ATOM 840 C C . LEU A 1 108 ? 5.510 -0.607 10.648 1.00 92.81 108 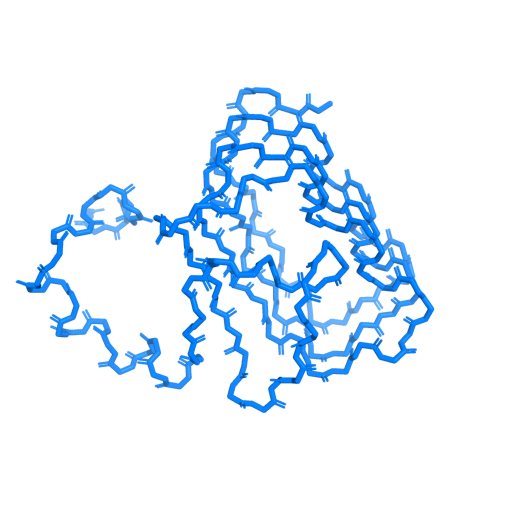LEU A C 1
ATOM 842 O O . LEU A 1 108 ? 4.607 -1.084 9.966 1.00 92.81 108 LEU A O 1
ATOM 846 N N . VAL A 1 109 ? 6.798 -0.813 10.374 1.00 93.25 109 VAL A N 1
ATOM 847 C CA . VAL A 1 109 ? 7.253 -1.634 9.246 1.00 93.25 109 VAL A CA 1
ATOM 848 C C . VAL A 1 109 ? 7.717 -2.983 9.759 1.00 93.25 109 VAL A C 1
ATOM 850 O O . VAL A 1 109 ? 8.606 -3.052 10.605 1.00 93.25 109 VAL A O 1
ATOM 853 N N . ILE A 1 110 ? 7.127 -4.046 9.223 1.00 91.56 110 ILE A N 1
ATOM 854 C CA . ILE A 1 110 ? 7.441 -5.432 9.564 1.00 91.56 110 ILE A CA 1
ATOM 855 C C . ILE A 1 110 ? 7.983 -6.129 8.313 1.00 91.56 110 ILE A C 1
ATOM 857 O O . ILE A 1 110 ? 7.501 -5.902 7.203 1.00 91.56 110 ILE A O 1
ATOM 861 N N . SER A 1 111 ? 9.007 -6.956 8.496 1.00 91.38 111 SER A N 1
ATOM 862 C CA . SER A 1 111 ? 9.554 -7.809 7.441 1.00 91.38 111 SER A CA 1
ATOM 863 C C . SER A 1 111 ? 8.703 -9.071 7.272 1.00 91.38 111 SER A C 1
ATOM 865 O O . SER A 1 111 ? 8.210 -9.607 8.263 1.00 91.38 111 SER A O 1
ATOM 867 N N . ASP A 1 112 ? 8.507 -9.539 6.043 1.00 86.50 112 ASP A N 1
ATOM 868 C CA . ASP A 1 112 ? 7.682 -10.709 5.709 1.00 86.50 112 ASP A CA 1
ATOM 869 C C . ASP A 1 112 ? 8.160 -12.007 6.377 1.00 86.50 112 ASP A C 1
ATOM 871 O O . ASP A 1 112 ? 7.354 -12.716 6.977 1.00 86.50 112 ASP A O 1
ATOM 875 N N . ASP A 1 113 ? 9.467 -12.263 6.368 1.00 83.38 113 ASP A N 1
ATOM 876 C CA . ASP A 1 113 ? 10.097 -13.402 7.051 1.00 83.38 113 ASP A CA 1
ATOM 877 C C . ASP A 1 113 ? 9.866 -13.402 8.570 1.00 83.38 113 ASP A C 1
ATOM 879 O O . ASP A 1 113 ? 9.751 -14.453 9.204 1.00 83.38 113 ASP A O 1
ATOM 883 N N . VAL A 1 114 ? 9.743 -12.215 9.160 1.00 75.62 114 VAL A N 1
ATOM 884 C CA . VAL A 1 114 ? 9.391 -12.042 10.566 1.00 75.62 114 VAL A CA 1
ATOM 885 C C . VAL A 1 114 ? 7.880 -12.222 10.748 1.00 75.62 114 VAL A C 1
ATOM 887 O O . VAL A 1 114 ? 7.465 -12.983 11.614 1.00 75.62 114 VAL A O 1
ATOM 890 N N . ALA A 1 115 ? 7.034 -11.627 9.902 1.00 67.00 115 ALA A N 1
ATOM 891 C CA . ALA A 1 115 ? 5.575 -11.758 9.985 1.00 67.00 115 ALA A CA 1
ATOM 892 C C . ALA A 1 115 ? 5.086 -13.223 9.965 1.00 67.00 115 ALA A C 1
ATOM 894 O O . ALA A 1 115 ? 4.157 -13.565 10.701 1.00 67.00 115 ALA A O 1
ATOM 895 N N . GLU A 1 116 ? 5.737 -14.097 9.193 1.00 59.19 116 GLU A N 1
ATOM 896 C CA . GLU A 1 116 ? 5.436 -15.536 9.152 1.00 59.19 116 GLU A CA 1
ATOM 897 C C . GLU A 1 116 ? 5.776 -16.244 10.477 1.00 59.19 116 GLU A C 1
ATOM 899 O O . GLU A 1 116 ? 4.951 -16.989 11.018 1.00 59.19 116 GLU A O 1
ATOM 904 N N . GLY A 1 117 ? 6.943 -15.945 11.062 1.00 49.75 117 GLY A N 1
ATOM 905 C CA . GLY A 1 117 ? 7.381 -16.497 12.353 1.00 49.75 117 GLY A CA 1
ATOM 906 C C . GLY A 1 117 ? 6.647 -15.923 13.573 1.00 49.75 117 GLY A C 1
ATOM 907 O O . GLY A 1 117 ? 6.616 -16.534 14.642 1.00 49.75 117 GLY A O 1
ATOM 908 N N . LEU A 1 118 ? 6.021 -14.757 13.421 1.00 50.81 118 LEU A N 1
ATOM 909 C CA . LEU A 1 118 ? 5.341 -14.024 14.485 1.00 50.81 118 LEU A CA 1
ATOM 910 C C . LEU A 1 118 ? 3.881 -14.424 14.707 1.00 50.81 118 LEU A C 1
ATOM 912 O O . LEU A 1 118 ? 3.340 -14.129 15.775 1.00 50.81 118 LEU A O 1
ATOM 916 N N . SER A 1 119 ? 3.267 -15.139 13.764 1.00 53.25 119 SER A N 1
ATOM 917 C CA . SER A 1 119 ? 1.888 -15.636 13.865 1.00 53.25 119 SER A CA 1
ATOM 918 C C . SER A 1 119 ? 1.598 -16.370 15.190 1.00 53.25 119 SER A C 1
ATOM 920 O O . SER A 1 119 ? 0.524 -16.209 15.767 1.00 53.25 119 SER A O 1
ATOM 922 N N . SER A 1 120 ? 2.572 -17.100 15.747 1.00 49.00 120 SER A N 1
ATOM 923 C CA . SER A 1 120 ? 2.408 -17.838 17.009 1.00 49.00 120 SER A CA 1
ATOM 924 C C . SER A 1 120 ? 2.621 -17.006 18.286 1.00 49.00 120 SER A C 1
ATOM 926 O O . SER A 1 120 ? 2.024 -17.336 19.312 1.00 49.00 120 SER A O 1
ATOM 928 N N . TRP A 1 121 ? 3.470 -15.971 18.278 1.00 44.28 121 TRP A N 1
ATOM 929 C CA . TRP A 1 121 ? 3.790 -15.176 19.481 1.00 44.28 121 TRP A CA 1
ATOM 930 C C . TRP A 1 121 ? 2.957 -13.887 19.570 1.00 44.28 121 TRP A C 1
ATOM 932 O O . TRP A 1 121 ? 2.545 -13.495 20.662 1.00 44.28 121 TRP A O 1
ATOM 942 N N . PHE A 1 122 ? 2.619 -13.266 18.434 1.00 48.97 122 PHE A N 1
ATOM 943 C CA . PHE A 1 122 ? 1.854 -12.011 18.394 1.00 48.97 122 PHE A CA 1
ATOM 944 C C . PHE A 1 122 ? 0.381 -12.174 18.786 1.00 48.97 122 PHE A C 1
ATOM 946 O O . PHE A 1 122 ? -0.153 -11.293 19.462 1.00 48.97 122 PHE A O 1
ATOM 953 N N . ASN A 1 123 ? -0.238 -13.328 18.498 1.00 51.16 123 ASN A N 1
ATOM 954 C CA . ASN A 1 123 ? -1.580 -13.675 18.996 1.00 51.16 123 ASN A CA 1
ATOM 955 C C . ASN A 1 123 ? -1.690 -13.572 20.532 1.00 51.16 123 ASN A C 1
ATOM 957 O O . ASN A 1 123 ? -2.778 -13.382 21.066 1.00 51.16 123 ASN A O 1
ATOM 961 N N . LYS A 1 124 ? -0.562 -13.665 21.251 1.00 46.75 124 LYS A N 1
ATOM 962 C CA . LYS A 1 124 ? -0.503 -13.698 22.716 1.00 46.75 124 LYS A CA 1
ATOM 963 C C . LYS A 1 124 ? -0.362 -12.326 23.386 1.00 46.75 124 LYS A C 1
ATOM 965 O O . LYS A 1 124 ? -0.676 -12.220 24.566 1.00 46.75 124 LYS A O 1
ATOM 970 N N . LEU A 1 125 ? 0.126 -11.300 22.681 1.00 40.38 125 LEU A N 1
ATOM 971 C CA . LEU A 1 125 ? 0.504 -10.012 23.291 1.00 40.38 125 LEU A CA 1
ATOM 972 C C . LEU A 1 125 ? -0.420 -8.841 22.961 1.00 40.38 125 LEU A C 1
ATOM 974 O O . LEU A 1 125 ? -0.406 -7.856 23.691 1.00 40.38 125 LEU A O 1
ATOM 978 N N . TRP A 1 126 ? -1.223 -8.933 21.900 1.00 47.84 126 TRP A N 1
ATOM 979 C CA . TRP A 1 126 ? -1.970 -7.768 21.414 1.00 47.84 126 TRP A CA 1
ATOM 980 C C . TRP A 1 126 ? -3.458 -8.006 21.106 1.00 47.84 126 TRP A C 1
ATOM 982 O O . TRP A 1 126 ? -4.109 -7.078 20.644 1.00 47.84 126 TRP A O 1
ATOM 992 N N . ASN A 1 127 ? -4.011 -9.200 21.359 1.00 47.00 127 ASN A N 1
ATOM 993 C CA . ASN A 1 127 ? -5.411 -9.562 21.068 1.00 47.00 127 ASN A CA 1
ATOM 994 C C . ASN A 1 127 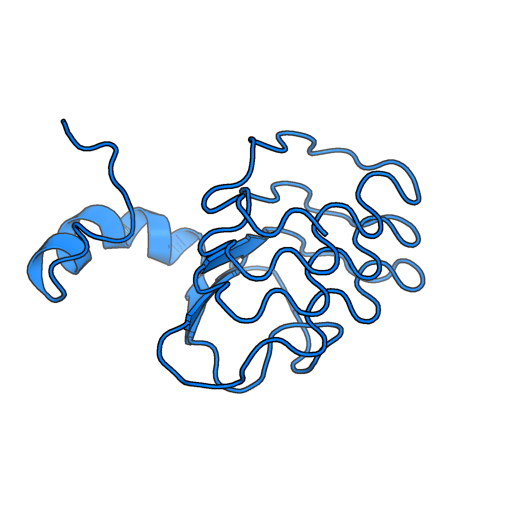? -5.915 -9.047 19.694 1.00 47.00 127 ASN A C 1
ATOM 996 O O . ASN A 1 127 ? -6.717 -8.118 19.599 1.00 47.00 127 ASN A O 1
ATOM 1000 N N . TRP A 1 128 ? -5.385 -9.631 18.614 1.00 52.91 128 TRP A N 1
ATOM 1001 C CA . TRP A 1 128 ? -5.587 -9.197 17.221 1.00 52.91 128 TRP A CA 1
ATOM 1002 C C . TRP A 1 128 ? -6.891 -9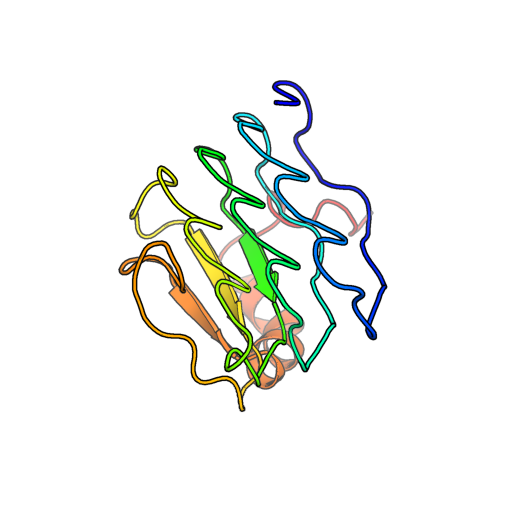.694 16.566 1.00 52.91 128 TRP A C 1
ATOM 1004 O O . TRP A 1 128 ? -7.015 -9.635 15.341 1.00 52.91 128 TRP A O 1
ATOM 1014 N N . ASP A 1 129 ? -7.896 -10.095 17.351 1.00 48.06 129 ASP A N 1
ATOM 1015 C CA . ASP A 1 129 ? -9.211 -10.569 16.873 1.00 48.06 129 ASP A CA 1
ATOM 1016 C C . ASP A 1 129 ? -9.931 -9.579 15.925 1.00 48.06 129 ASP A C 1
ATOM 1018 O O . ASP A 1 129 ? -10.840 -9.954 15.188 1.00 48.06 129 ASP A O 1
ATOM 1022 N N . TRP A 1 130 ? -9.508 -8.310 15.891 1.00 46.75 130 TRP A N 1
ATOM 1023 C CA . TRP A 1 130 ? -10.068 -7.259 15.032 1.00 46.75 130 TRP A CA 1
ATOM 1024 C C . TRP A 1 130 ? -9.421 -7.137 13.638 1.00 46.75 130 TRP A C 1
ATOM 1026 O O . TRP A 1 130 ? -10.001 -6.487 12.768 1.00 46.75 130 TRP A O 1
ATOM 1036 N N . LEU A 1 131 ? -8.232 -7.711 13.399 1.00 44.81 131 LEU A N 1
ATOM 1037 C CA . LEU A 1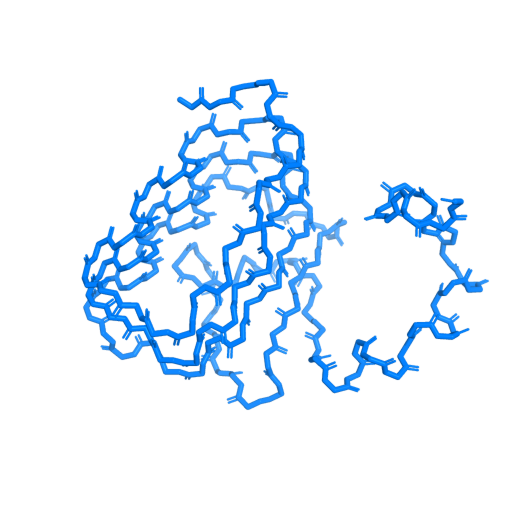 131 ? -7.475 -7.534 12.140 1.00 44.81 131 LEU A CA 1
ATOM 1038 C C . LEU A 1 131 ? -7.487 -8.767 11.220 1.00 44.81 131 LEU A C 1
ATOM 1040 O O . LEU A 1 131 ? -7.129 -8.661 10.042 1.00 44.81 131 LEU A O 1
ATOM 1044 N N . TRP A 1 132 ? -7.932 -9.923 11.719 1.00 46.44 132 TRP A N 1
ATOM 1045 C CA . TRP A 1 132 ? -8.062 -11.146 10.927 1.00 46.44 132 TRP A CA 1
ATOM 1046 C C . TRP A 1 132 ? -9.293 -11.961 11.359 1.00 46.44 132 TRP A C 1
ATOM 1048 O O . TRP A 1 132 ? -9.180 -12.822 12.227 1.00 46.44 132 TRP A O 1
ATOM 1058 N N . PRO A 1 133 ? -10.480 -11.740 10.763 1.00 40.38 133 PRO A N 1
ATOM 1059 C CA . PRO A 1 133 ? -11.696 -12.443 11.175 1.00 40.38 133 PRO A CA 1
ATOM 1060 C C . PRO A 1 133 ? -11.749 -13.926 10.751 1.00 40.38 133 PRO A C 1
ATOM 1062 O O . PRO A 1 133 ? -12.769 -14.570 10.959 1.00 40.38 133 PRO A O 1
ATOM 1065 N N . TRP A 1 134 ? -10.681 -14.502 10.188 1.00 41.31 134 TRP A N 1
ATOM 1066 C CA . TRP A 1 134 ? -10.690 -15.865 9.629 1.00 41.31 134 TRP A CA 1
ATOM 1067 C C . TRP A 1 134 ? -10.105 -16.941 10.552 1.00 41.31 134 TRP A C 1
ATOM 1069 O O . TRP A 1 134 ? -9.433 -17.850 10.082 1.00 41.31 134 TRP A O 1
ATOM 1079 N N . ASN A 1 135 ? -10.352 -16.847 11.859 1.00 44.38 135 ASN A N 1
ATOM 1080 C CA . ASN A 1 135 ? -10.129 -17.966 12.787 1.00 44.38 135 ASN A CA 1
ATOM 1081 C C . ASN A 1 135 ? -11.434 -18.388 13.491 1.00 44.38 135 ASN A C 1
ATOM 1083 O O . ASN A 1 135 ? -11.477 -18.582 14.707 1.00 44.38 135 ASN A O 1
ATOM 1087 N N . LYS A 1 136 ? -12.501 -18.544 12.699 1.00 42.16 136 LYS A N 1
ATOM 1088 C CA . LYS A 1 136 ? -13.627 -19.442 12.979 1.00 42.16 136 LYS A CA 1
ATOM 1089 C C . LYS A 1 136 ? -14.013 -20.188 11.713 1.00 42.16 136 LYS A C 1
ATOM 1091 O O . LYS A 1 136 ? -14.019 -19.533 10.649 1.00 42.16 136 LYS A O 1
#